Protein AF-A0A401VWS3-F1 (afdb_monomer)

Structure (mmCIF, N/CA/C/O backbone):
data_AF-A0A401VWS3-F1
#
_entry.id   AF-A0A401VWS3-F1
#
loop_
_atom_site.group_PDB
_atom_site.id
_atom_site.type_symbol
_atom_site.label_atom_id
_atom_site.label_alt_id
_atom_site.label_comp_id
_atom_site.label_asym_id
_atom_site.label_entity_id
_atom_site.label_seq_id
_atom_site.pdbx_PDB_ins_code
_atom_site.Cartn_x
_atom_site.Cartn_y
_atom_site.Cartn_z
_a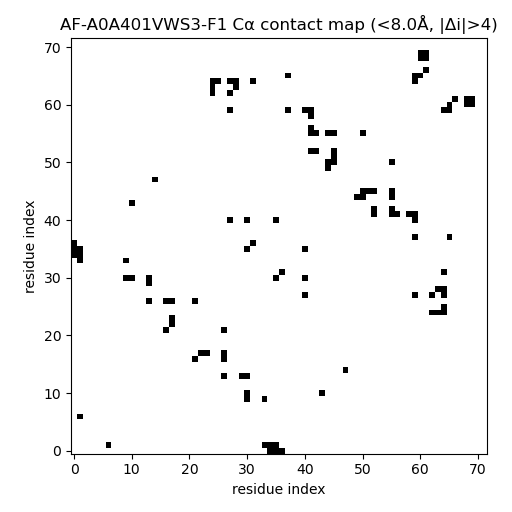tom_site.occupancy
_atom_site.B_iso_or_equiv
_atom_site.auth_seq_id
_atom_site.auth_comp_id
_atom_site.auth_asym_id
_atom_site.auth_atom_id
_atom_site.pdbx_PDB_model_num
ATOM 1 N N . MET A 1 1 ? 6.197 3.861 -15.451 1.00 67.44 1 MET A N 1
ATOM 2 C CA . MET A 1 1 ? 5.756 4.828 -14.430 1.00 67.44 1 MET A CA 1
ATOM 3 C C . MET A 1 1 ? 4.304 5.130 -14.748 1.00 67.44 1 MET A C 1
ATOM 5 O O . MET A 1 1 ? 4.043 5.580 -15.856 1.00 67.44 1 MET A O 1
ATOM 9 N N . ILE A 1 2 ? 3.384 4.743 -13.868 1.00 80.31 2 ILE A N 1
ATOM 10 C CA . ILE A 1 2 ? 1.939 4.898 -14.079 1.00 80.31 2 ILE A CA 1
ATOM 11 C C . ILE A 1 2 ? 1.540 6.375 -14.251 1.00 80.31 2 ILE A C 1
ATOM 13 O O . ILE A 1 2 ? 2.097 7.246 -13.574 1.00 80.31 2 ILE A O 1
ATOM 17 N N . SER A 1 3 ? 0.580 6.660 -15.134 1.00 81.06 3 SER A N 1
ATOM 18 C CA . SER A 1 3 ? 0.063 8.017 -15.344 1.00 81.06 3 SER A CA 1
ATOM 19 C C . SER A 1 3 ? -0.728 8.514 -14.129 1.00 81.06 3 SER A C 1
ATOM 21 O O . SER A 1 3 ? -1.436 7.753 -13.474 1.00 81.06 3 SER A O 1
ATOM 23 N N . GLU A 1 4 ? -0.681 9.818 -13.858 1.00 74.62 4 GLU A N 1
ATOM 24 C CA . GLU A 1 4 ? -1.436 10.466 -12.773 1.00 74.62 4 GLU A CA 1
ATOM 25 C C . GLU A 1 4 ? -2.952 10.147 -12.736 1.00 74.62 4 GLU A C 1
ATOM 27 O O . GLU A 1 4 ? -3.446 9.840 -11.650 1.00 74.62 4 GLU A O 1
ATOM 32 N N . PRO A 1 5 ? -3.696 10.110 -13.866 1.00 80.56 5 PRO A N 1
ATOM 33 C CA . PRO A 1 5 ? -5.110 9.715 -13.850 1.00 80.56 5 PRO A CA 1
ATOM 34 C C . PRO A 1 5 ? -5.346 8.232 -13.522 1.00 80.56 5 PRO A C 1
ATOM 36 O O . PRO A 1 5 ? -6.424 7.874 -13.057 1.00 80.56 5 PRO A O 1
ATOM 39 N N . GLU A 1 6 ? -4.353 7.370 -13.739 1.00 81.69 6 GLU A N 1
ATOM 40 C CA . GLU A 1 6 ? -4.451 5.924 -13.498 1.00 81.69 6 GLU A CA 1
ATOM 41 C C . GLU A 1 6 ? -4.052 5.554 -12.058 1.00 81.69 6 GLU A C 1
ATOM 43 O O . GLU A 1 6 ? -4.327 4.449 -11.591 1.00 81.69 6 GLU A O 1
ATOM 48 N N . ARG A 1 7 ? -3.450 6.493 -11.313 1.00 83.19 7 ARG A N 1
ATOM 49 C CA . ARG A 1 7 ? -3.036 6.286 -9.919 1.00 83.19 7 ARG A CA 1
ATOM 50 C C . ARG A 1 7 ? -4.198 6.204 -8.948 1.00 83.19 7 ARG A C 1
ATOM 52 O O . ARG A 1 7 ? -4.265 5.256 -8.177 1.00 83.19 7 ARG A O 1
ATOM 59 N N . ALA A 1 8 ? -5.102 7.178 -8.991 1.00 85.31 8 ALA A N 1
ATOM 60 C CA . ALA A 1 8 ? -6.244 7.240 -8.083 1.00 85.31 8 ALA A CA 1
ATOM 61 C C . ALA A 1 8 ? -7.121 5.967 -8.11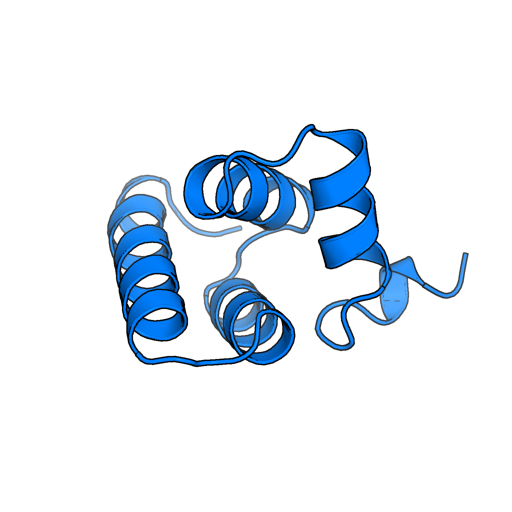1 1.00 85.31 8 ALA A C 1
ATOM 63 O O . ALA A 1 8 ? -7.398 5.437 -7.034 1.00 85.31 8 ALA A O 1
ATOM 64 N N . PRO A 1 9 ? -7.524 5.423 -9.282 1.00 88.69 9 PRO A N 1
ATOM 65 C CA . PRO A 1 9 ? -8.290 4.177 -9.311 1.00 88.69 9 PRO A CA 1
ATOM 66 C C . PRO A 1 9 ? -7.470 2.979 -8.816 1.00 88.69 9 PRO A C 1
ATOM 68 O O . PRO A 1 9 ? -7.994 2.144 -8.088 1.00 88.69 9 PRO A O 1
ATOM 71 N N . ALA A 1 10 ? -6.169 2.920 -9.116 1.00 88.69 10 ALA A N 1
ATOM 72 C CA . ALA A 1 10 ? -5.312 1.844 -8.630 1.00 88.69 10 ALA A CA 1
ATOM 73 C C . ALA A 1 10 ? -5.098 1.882 -7.103 1.00 88.69 10 ALA A C 1
ATOM 75 O O . ALA A 1 10 ? -5.073 0.828 -6.469 1.00 88.69 10 ALA A O 1
ATOM 76 N N . GLU A 1 11 ? -4.979 3.074 -6.507 1.00 87.62 11 GLU A N 1
ATOM 77 C CA . GLU A 1 11 ? -4.937 3.265 -5.051 1.00 87.62 11 GLU A CA 1
ATOM 78 C C . GLU A 1 11 ? -6.274 2.872 -4.395 1.00 87.62 11 GLU A C 1
ATOM 80 O O . GLU A 1 11 ? -6.268 2.259 -3.329 1.00 87.62 11 GLU A O 1
ATOM 85 N N . ALA A 1 12 ? -7.410 3.176 -5.033 1.00 90.50 12 ALA A N 1
ATOM 86 C CA . ALA A 1 12 ? -8.732 2.781 -4.545 1.00 90.50 12 ALA A CA 1
ATOM 87 C C . ALA A 1 12 ? -8.916 1.254 -4.564 1.00 90.50 12 ALA A C 1
ATOM 89 O O . ALA A 1 12 ? -9.271 0.673 -3.543 1.00 90.50 12 ALA A O 1
ATOM 90 N N . GLU A 1 13 ? -8.565 0.589 -5.667 1.00 90.12 13 GLU A N 1
ATOM 91 C CA . GLU A 1 13 ? -8.610 -0.876 -5.759 1.00 90.12 13 GLU A CA 1
ATOM 92 C C . GLU A 1 13 ? -7.676 -1.552 -4.738 1.00 90.12 13 GLU A C 1
ATOM 94 O O . GLU A 1 13 ? -8.000 -2.604 -4.186 1.00 90.12 13 GLU A O 1
ATOM 99 N N . ALA A 1 14 ? -6.511 -0.954 -4.466 1.00 90.75 14 ALA A N 1
ATOM 100 C CA . ALA A 1 14 ? -5.598 -1.412 -3.420 1.00 90.75 14 ALA A CA 1
ATOM 101 C C . ALA A 1 14 ? -6.213 -1.269 -2.017 1.00 90.75 14 ALA A C 1
ATOM 103 O O . ALA A 1 14 ? -6.087 -2.180 -1.196 1.00 90.75 14 ALA A O 1
ATOM 104 N N . ALA A 1 15 ? -6.911 -0.160 -1.753 1.00 90.25 15 ALA A N 1
ATOM 105 C CA . ALA A 1 15 ? -7.640 0.054 -0.506 1.00 90.25 15 ALA A CA 1
ATOM 106 C C . ALA A 1 15 ? -8.768 -0.966 -0.320 1.00 90.25 15 ALA A C 1
ATOM 108 O O . ALA A 1 15 ? -8.903 -1.548 0.755 1.00 90.25 15 ALA A O 1
ATOM 109 N N . GLU A 1 16 ? -9.547 -1.218 -1.372 1.00 92.81 16 GLU A N 1
ATOM 110 C CA . GLU A 1 16 ? -10.620 -2.213 -1.363 1.00 92.81 16 GLU A CA 1
ATOM 111 C C . GLU A 1 16 ? -10.075 -3.628 -1.149 1.00 92.81 16 GLU A C 1
ATOM 113 O O . GLU A 1 16 ? -10.627 -4.390 -0.357 1.00 92.81 16 GLU A O 1
ATOM 118 N N . ALA A 1 17 ? -8.955 -3.972 -1.790 1.00 90.69 17 ALA A N 1
ATOM 119 C CA . ALA A 1 17 ? -8.293 -5.254 -1.582 1.00 90.69 17 ALA A CA 1
ATOM 120 C C . ALA A 1 17 ? -7.855 -5.435 -0.119 1.00 90.69 17 ALA A C 1
ATOM 122 O O . ALA A 1 17 ? -8.146 -6.478 0.467 1.00 90.69 17 ALA A O 1
ATOM 123 N N . LEU A 1 18 ? -7.229 -4.420 0.491 1.00 89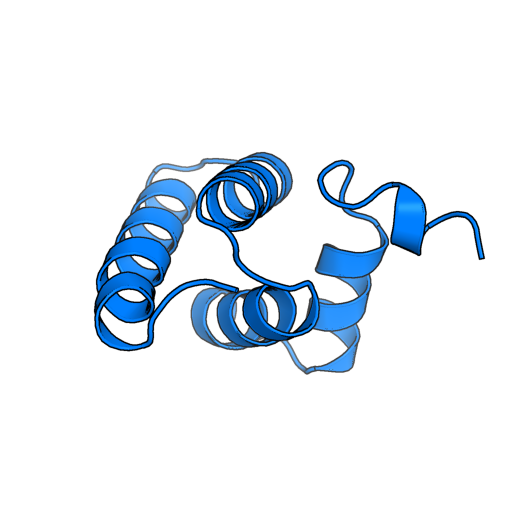.19 18 LEU A N 1
ATOM 124 C CA . LEU A 1 18 ? -6.874 -4.445 1.916 1.00 89.19 18 LEU A CA 1
ATOM 125 C C . LEU A 1 18 ? -8.111 -4.570 2.814 1.00 89.19 18 LEU A C 1
ATOM 127 O O . LEU A 1 18 ? -8.114 -5.379 3.739 1.00 89.19 18 LEU A O 1
ATOM 131 N N . ALA A 1 19 ? -9.178 -3.817 2.531 1.00 89.25 19 ALA A N 1
ATOM 132 C CA . ALA A 1 19 ? -10.431 -3.885 3.286 1.00 89.25 19 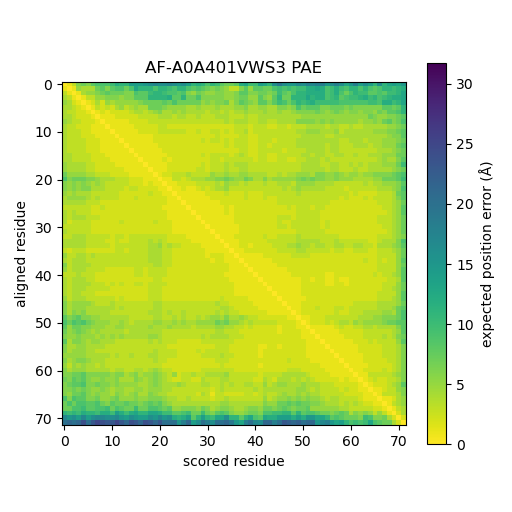ALA A CA 1
ATOM 133 C C . ALA A 1 19 ? -11.106 -5.264 3.180 1.00 89.25 19 ALA A C 1
ATOM 135 O O . ALA A 1 19 ? -11.727 -5.727 4.135 1.00 89.25 19 ALA A O 1
ATOM 136 N N . SER A 1 20 ? -10.939 -5.945 2.044 1.00 91.06 20 SER A N 1
ATOM 137 C CA . SER A 1 20 ? -11.398 -7.319 1.822 1.00 91.06 20 SER A CA 1
ATOM 138 C C . SER A 1 20 ? -10.480 -8.385 2.446 1.00 91.06 20 SER A C 1
ATOM 140 O O . SER A 1 20 ? -10.753 -9.578 2.298 1.00 91.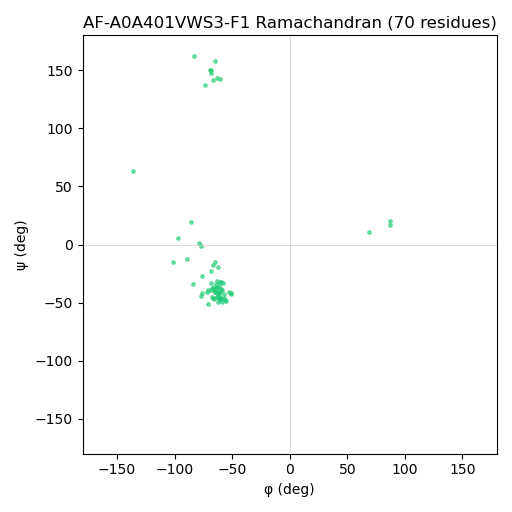06 20 SER A O 1
ATOM 142 N N . GLY A 1 21 ? -9.406 -7.981 3.134 1.00 91.31 21 GLY A N 1
ATOM 143 C CA . GLY A 1 21 ? -8.471 -8.872 3.821 1.00 91.31 21 GLY A CA 1
ATOM 144 C C . GLY A 1 21 ? -7.328 -9.402 2.956 1.00 91.31 21 GLY A C 1
ATOM 145 O O . GLY A 1 21 ? -6.695 -10.383 3.344 1.00 91.31 21 GLY A O 1
ATOM 146 N N . ALA A 1 22 ? -7.052 -8.792 1.798 1.00 92.31 22 ALA A N 1
ATOM 147 C CA . ALA A 1 22 ? -5.843 -9.106 1.045 1.00 92.31 22 ALA A CA 1
ATOM 148 C C . ALA A 1 22 ? -4.597 -8.724 1.854 1.00 92.31 22 ALA A C 1
ATOM 150 O O . ALA A 1 22 ? -4.569 -7.703 2.545 1.00 92.31 22 ALA A O 1
ATOM 151 N N . ASP A 1 23 ? -3.549 -9.531 1.742 1.00 91.75 23 ASP A N 1
ATOM 152 C CA . ASP A 1 23 ? -2.254 -9.211 2.318 1.00 91.75 23 ASP A CA 1
ATOM 153 C C . ASP A 1 23 ? -1.589 -8.035 1.588 1.00 91.75 23 ASP A C 1
ATOM 155 O O . ASP A 1 23 ? -1.782 -7.795 0.392 1.00 91.75 23 ASP A O 1
ATOM 159 N N . MET A 1 24 ? -0.781 -7.285 2.338 1.00 90.19 24 MET A N 1
ATOM 160 C CA . MET A 1 24 ? -0.086 -6.107 1.821 1.00 90.19 24 MET A CA 1
ATOM 161 C C . MET A 1 24 ? 0.860 -6.454 0.663 1.00 90.19 24 MET A C 1
ATOM 163 O O . MET A 1 24 ? 1.030 -5.650 -0.248 1.00 90.19 24 MET A O 1
ATOM 167 N N . ASP A 1 25 ? 1.447 -7.651 0.666 1.00 91.44 25 ASP A N 1
ATOM 168 C CA . ASP A 1 25 ? 2.377 -8.088 -0.376 1.00 91.44 25 ASP A CA 1
ATOM 169 C C . ASP A 1 25 ? 1.670 -8.266 -1.728 1.00 91.44 25 ASP A C 1
ATOM 171 O O . ASP A 1 25 ? 2.099 -7.713 -2.741 1.00 91.44 25 ASP A O 1
ATOM 175 N N . SER A 1 26 ? 0.502 -8.911 -1.722 1.00 92.12 26 SER A N 1
ATOM 176 C CA . SER A 1 26 ? -0.383 -9.029 -2.882 1.00 92.12 26 SER A CA 1
ATOM 177 C C . SER A 1 26 ? -0.822 -7.667 -3.414 1.00 92.12 26 SER A C 1
ATOM 179 O O . SER A 1 26 ? -0.902 -7.460 -4.627 1.00 92.12 26 SER A O 1
ATOM 181 N N . VAL A 1 27 ? -1.106 -6.717 -2.521 1.00 93.25 27 VAL A N 1
ATOM 182 C CA . VAL A 1 27 ? -1.490 -5.349 -2.897 1.00 93.25 27 VAL A CA 1
ATOM 183 C C . VAL A 1 27 ? -0.326 -4.625 -3.570 1.00 93.25 27 VAL A C 1
ATOM 185 O O . VAL A 1 27 ? -0.503 -4.031 -4.635 1.00 93.25 27 VAL A O 1
ATOM 188 N N . LEU A 1 28 ? 0.876 -4.720 -3.002 1.00 93.12 28 LEU A N 1
ATOM 189 C CA . LEU A 1 28 ? 2.091 -4.146 -3.578 1.00 93.12 28 LEU A CA 1
ATOM 190 C C . LEU A 1 28 ? 2.449 -4.777 -4.928 1.00 93.12 28 LEU A C 1
ATOM 192 O O . LEU A 1 28 ? 2.847 -4.049 -5.839 1.00 93.12 28 LEU A O 1
ATOM 196 N N . GLY A 1 29 ? 2.242 -6.087 -5.087 1.00 93.19 29 GLY A N 1
ATOM 197 C CA . GLY A 1 29 ? 2.391 -6.791 -6.362 1.00 93.19 29 GLY A CA 1
ATOM 198 C C . GLY A 1 29 ? 1.462 -6.226 -7.437 1.00 93.19 29 GLY A C 1
ATOM 199 O O . GLY A 1 29 ? 1.920 -5.818 -8.500 1.00 93.19 29 GLY A O 1
ATOM 200 N N . ARG A 1 30 ? 0.170 -6.064 -7.122 1.00 91.69 30 ARG A N 1
ATOM 201 C CA . ARG A 1 30 ? -0.807 -5.458 -8.048 1.00 91.69 30 ARG A CA 1
ATOM 202 C C . ARG A 1 30 ? -0.440 -4.027 -8.436 1.00 91.69 30 ARG A C 1
ATOM 204 O O . ARG A 1 30 ? -0.602 -3.645 -9.593 1.00 91.69 30 ARG A O 1
ATOM 211 N N . LEU A 1 31 ? 0.040 -3.224 -7.486 1.00 91.56 31 LEU A N 1
ATOM 212 C CA . LEU A 1 31 ? 0.490 -1.858 -7.766 1.00 91.56 31 LEU A CA 1
ATOM 213 C C . LEU A 1 31 ? 1.725 -1.858 -8.682 1.00 91.56 31 LEU A C 1
ATOM 215 O O . LEU A 1 31 ? 1.785 -1.065 -9.624 1.00 91.56 31 LEU A O 1
ATOM 219 N N . ARG A 1 32 ? 2.678 -2.774 -8.465 1.00 92.12 32 ARG A N 1
ATOM 220 C CA . ARG A 1 32 ? 3.848 -2.950 -9.338 1.00 92.12 32 ARG A CA 1
ATOM 221 C C . ARG A 1 32 ? 3.443 -3.317 -10.765 1.00 92.12 32 ARG A C 1
ATOM 223 O O . ARG A 1 32 ? 3.928 -2.672 -11.691 1.00 92.12 32 ARG A O 1
ATOM 230 N N . ASP A 1 33 ? 2.534 -4.275 -10.945 1.00 90.88 33 ASP A N 1
ATOM 231 C CA . ASP A 1 33 ? 2.011 -4.664 -12.267 1.00 90.88 33 ASP A CA 1
ATOM 232 C C . ASP A 1 33 ? 1.330 -3.494 -12.996 1.00 90.88 33 ASP A C 1
ATOM 234 O O . ASP A 1 33 ? 1.434 -3.361 -14.214 1.00 90.88 33 ASP A O 1
ATOM 238 N N . LYS A 1 34 ? 0.699 -2.580 -12.248 1.00 89.25 34 LYS A N 1
ATOM 239 C CA . LYS A 1 34 ? 0.127 -1.333 -12.785 1.00 89.25 34 LYS A CA 1
ATOM 240 C C . LYS A 1 34 ? 1.175 -0.249 -13.078 1.00 89.25 34 LYS A C 1
ATOM 242 O O . LYS A 1 34 ? 0.836 0.827 -13.563 1.00 89.25 34 LYS A O 1
ATOM 247 N N . GLY A 1 35 ? 2.455 -0.504 -12.807 1.00 91.56 35 GLY A N 1
ATOM 248 C CA . GLY A 1 35 ? 3.562 0.400 -13.111 1.00 91.56 35 GLY A CA 1
ATOM 249 C C . GLY A 1 35 ? 3.862 1.438 -12.028 1.00 91.56 35 GLY A C 1
ATOM 250 O O . GLY A 1 35 ? 4.494 2.462 -12.335 1.00 91.56 35 GLY A O 1
ATOM 251 N N . PHE A 1 36 ? 3.419 1.206 -10.787 1.00 92.88 36 PHE A N 1
ATOM 252 C CA . PHE A 1 36 ? 3.838 2.005 -9.635 1.00 92.88 36 PHE A CA 1
ATOM 253 C C . PHE A 1 36 ? 5.324 1.798 -9.352 1.00 92.88 36 PHE A C 1
ATOM 255 O O . PHE A 1 36 ? 5.847 0.689 -9.433 1.00 92.88 36 PHE A O 1
ATOM 262 N N . SER A 1 37 ? 6.000 2.881 -8.980 1.00 92.12 37 SER A N 1
ATOM 263 C CA . SER A 1 37 ? 7.377 2.825 -8.491 1.00 92.12 37 SER A CA 1
ATOM 264 C C . SER A 1 37 ? 7.387 2.482 -6.993 1.00 92.12 37 SER A C 1
ATOM 266 O O . SER A 1 37 ? 6.395 2.748 -6.310 1.00 92.12 37 SER A O 1
ATOM 268 N N . PRO A 1 38 ? 8.517 2.036 -6.415 1.00 91.62 38 PRO A N 1
ATOM 269 C CA . PRO A 1 38 ? 8.626 1.812 -4.971 1.00 91.62 38 PRO A CA 1
ATOM 270 C C . PRO A 1 38 ? 8.207 3.024 -4.135 1.00 91.62 38 PRO A C 1
ATOM 272 O O . PRO A 1 38 ? 7.487 2.895 -3.153 1.00 91.62 38 PRO A O 1
ATOM 275 N N . MET A 1 39 ? 8.596 4.231 -4.559 1.00 91.62 39 MET A N 1
ATOM 276 C CA . MET A 1 39 ? 8.212 5.470 -3.879 1.00 91.62 39 MET A CA 1
ATOM 277 C C . MET A 1 39 ? 6.698 5.724 -3.927 1.00 91.62 39 MET A C 1
ATOM 279 O O . MET A 1 39 ? 6.136 6.259 -2.972 1.00 91.62 39 MET A O 1
ATOM 283 N N . ASP A 1 40 ? 6.032 5.324 -5.010 1.00 91.94 40 ASP A N 1
ATOM 284 C CA . ASP A 1 40 ? 4.582 5.459 -5.144 1.00 91.94 40 ASP A CA 1
ATOM 285 C C . ASP A 1 40 ? 3.867 4.471 -4.227 1.00 91.94 40 ASP A C 1
ATOM 287 O O . ASP A 1 40 ? 2.929 4.849 -3.531 1.00 91.94 40 ASP A O 1
ATOM 291 N N . CYS A 1 41 ? 4.382 3.243 -4.143 1.00 92.44 41 CYS A N 1
ATOM 292 C CA . CYS A 1 41 ? 3.915 2.244 -3.193 1.00 92.44 41 CYS A CA 1
ATOM 293 C C . CYS A 1 41 ? 4.103 2.695 -1.740 1.00 92.44 41 CYS A C 1
ATOM 295 O O . CYS A 1 41 ? 3.183 2.552 -0.946 1.00 92.44 41 CYS A O 1
ATOM 297 N N . ILE A 1 42 ? 5.238 3.309 -1.383 1.00 93.62 42 ILE A N 1
ATOM 298 C CA . ILE A 1 42 ? 5.461 3.841 -0.026 1.00 93.62 42 ILE A CA 1
ATOM 299 C C . ILE A 1 42 ? 4.406 4.901 0.308 1.00 93.62 42 ILE A C 1
ATOM 301 O O . ILE A 1 42 ? 3.802 4.860 1.378 1.00 93.62 42 ILE A O 1
ATOM 305 N N . ARG A 1 43 ? 4.139 5.829 -0.621 1.00 92.19 43 ARG A N 1
ATOM 306 C CA . ARG A 1 43 ? 3.098 6.854 -0.445 1.00 92.19 43 ARG A CA 1
ATOM 307 C C . ARG A 1 43 ? 1.705 6.237 -0.317 1.00 92.19 43 ARG A C 1
ATOM 309 O O . ARG A 1 43 ? 0.933 6.694 0.523 1.00 92.19 43 ARG A O 1
ATOM 316 N N . ALA A 1 44 ? 1.397 5.216 -1.114 1.00 91.00 44 ALA A N 1
ATOM 317 C CA . ALA A 1 44 ? 0.135 4.492 -1.030 1.00 91.00 44 ALA A CA 1
ATOM 318 C C . ALA A 1 44 ? -0.010 3.803 0.335 1.00 91.00 44 ALA A C 1
ATOM 320 O O . ALA A 1 44 ? -0.999 4.029 1.019 1.00 91.00 44 ALA A O 1
ATOM 321 N N . VAL A 1 45 ? 1.00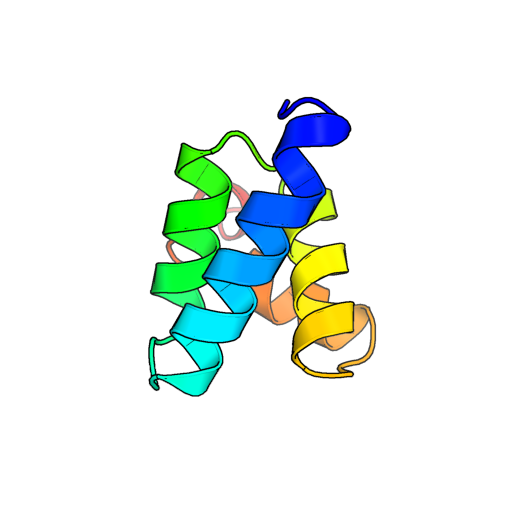4 3.063 0.797 1.00 92.06 45 VAL A N 1
ATOM 322 C CA . VAL A 1 45 ? 0.999 2.400 2.113 1.00 92.06 45 VAL A CA 1
ATOM 323 C C . VAL A 1 45 ? 0.777 3.412 3.238 1.00 92.06 45 VAL A C 1
ATOM 325 O O . VAL A 1 45 ? -0.097 3.194 4.069 1.00 92.06 45 VAL A O 1
ATOM 328 N N . MET A 1 46 ? 1.470 4.557 3.228 1.00 94.12 46 MET A N 1
ATOM 329 C CA . MET A 1 46 ? 1.250 5.617 4.225 1.00 94.12 46 MET A CA 1
ATOM 330 C C . MET A 1 46 ? -0.204 6.104 4.261 1.00 94.12 46 MET A C 1
ATOM 332 O O . MET A 1 46 ? -0.756 6.301 5.341 1.00 94.12 46 MET A O 1
ATOM 336 N N . LYS A 1 47 ? -0.833 6.301 3.094 1.00 89.81 47 LYS A N 1
ATOM 337 C CA . LYS A 1 47 ? -2.242 6.717 3.012 1.00 89.81 47 LYS A CA 1
ATOM 338 C C . LYS A 1 47 ? -3.198 5.619 3.482 1.00 89.81 47 LYS A C 1
ATOM 340 O O . LYS A 1 47 ? -4.194 5.930 4.123 1.00 89.81 47 LYS A O 1
ATOM 345 N N . LEU A 1 48 ? -2.907 4.365 3.140 1.00 87.50 48 LEU A N 1
ATOM 346 C CA . LEU A 1 48 ? -3.776 3.216 3.388 1.00 87.50 48 LEU A CA 1
ATOM 347 C C . LEU A 1 48 ? -3.752 2.772 4.854 1.00 87.50 48 LEU A C 1
ATOM 349 O O . LEU A 1 48 ? -4.798 2.459 5.413 1.00 87.50 48 LEU A O 1
ATOM 353 N N . THR A 1 49 ? -2.575 2.748 5.482 1.00 87.50 49 THR A N 1
ATOM 354 C CA . THR A 1 49 ? -2.405 2.255 6.859 1.00 87.50 49 THR A CA 1
ATOM 355 C C . THR A 1 49 ? -2.305 3.372 7.894 1.00 87.50 49 THR A C 1
ATOM 357 O O . THR A 1 49 ? -2.394 3.104 9.090 1.00 87.50 49 THR A O 1
ATOM 360 N N . GLY A 1 50 ? -2.077 4.619 7.468 1.00 90.50 50 GLY A N 1
ATOM 361 C CA . GLY A 1 50 ? -1.736 5.722 8.370 1.00 90.50 50 GLY A CA 1
ATOM 362 C C . GLY A 1 50 ? -0.346 5.584 9.007 1.00 90.50 50 GLY A C 1
ATOM 363 O O . GLY A 1 50 ? -0.025 6.317 9.944 1.00 90.50 50 GLY A O 1
ATOM 364 N N . SER A 1 51 ? 0.479 4.646 8.527 1.00 91.12 51 SER A N 1
ATOM 365 C CA . SER A 1 51 ? 1.817 4.393 9.063 1.00 91.12 51 SER A CA 1
ATOM 366 C C . SER A 1 51 ? 2.783 5.551 8.773 1.00 91.12 51 SER A C 1
ATOM 368 O O . SER A 1 51 ? 2.698 6.202 7.725 1.00 91.12 51 SER A O 1
ATOM 370 N N . PRO A 1 52 ? 3.776 5.785 9.652 1.00 94.00 52 PRO A N 1
ATOM 371 C CA . PRO A 1 52 ? 4.850 6.729 9.374 1.00 94.00 52 PRO A CA 1
ATOM 372 C C . PRO A 1 52 ? 5.705 6.264 8.187 1.00 94.00 52 PRO A C 1
ATOM 374 O O . PRO A 1 52 ? 5.805 5.071 7.895 1.00 94.00 52 PRO A O 1
ATOM 377 N N . LEU A 1 53 ? 6.397 7.213 7.548 1.00 93.00 53 LEU A N 1
ATOM 378 C CA . LEU A 1 53 ? 7.238 6.963 6.370 1.00 93.00 53 LEU A CA 1
ATOM 379 C C . LEU A 1 53 ? 8.225 5.805 6.573 1.00 93.00 53 LEU A C 1
ATOM 381 O O . LEU A 1 53 ? 8.392 4.985 5.675 1.00 93.00 53 LEU A O 1
ATOM 385 N N . SER A 1 54 ? 8.863 5.715 7.741 1.00 92.94 54 SER A N 1
ATOM 386 C CA . SER A 1 54 ? 9.839 4.659 8.039 1.00 92.94 54 SER A CA 1
ATOM 387 C C . SER A 1 54 ? 9.222 3.261 8.019 1.00 92.94 54 SER A C 1
ATOM 389 O O . SER A 1 54 ? 9.856 2.312 7.568 1.00 92.94 54 SER A O 1
ATOM 391 N N . ASP A 1 55 ? 7.986 3.136 8.496 1.00 92.88 55 ASP A N 1
ATOM 392 C CA . ASP A 1 55 ? 7.268 1.867 8.567 1.00 92.88 55 ASP A CA 1
ATOM 393 C C . ASP A 1 55 ? 6.744 1.472 7.181 1.00 92.88 55 ASP A C 1
ATOM 395 O O . ASP A 1 55 ? 7.010 0.371 6.708 1.00 92.88 55 ASP A O 1
ATOM 399 N N . ALA A 1 56 ? 6.167 2.428 6.445 1.00 93.69 56 ALA A N 1
ATOM 400 C CA . ALA A 1 56 ? 5.781 2.228 5.049 1.00 93.69 56 ALA A CA 1
ATOM 401 C C . ALA A 1 56 ? 6.978 1.866 4.150 1.00 93.69 56 ALA A C 1
ATOM 403 O O . ALA A 1 56 ? 6.877 1.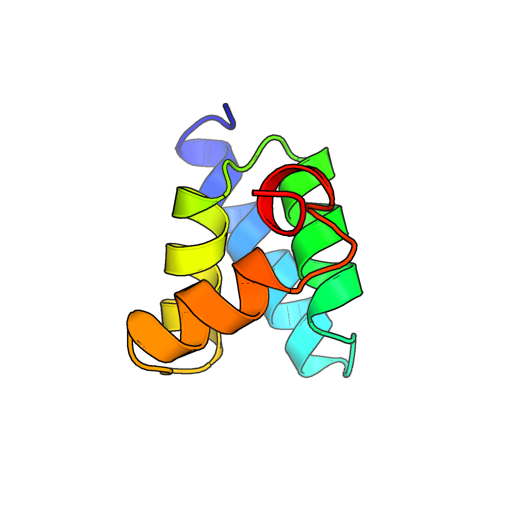001 3.282 1.00 93.69 56 ALA A O 1
ATOM 404 N N . THR A 1 57 ? 8.138 2.486 4.386 1.00 93.62 57 THR A N 1
ATOM 405 C CA . THR A 1 57 ? 9.381 2.157 3.676 1.00 93.62 57 THR A CA 1
ATOM 406 C C . THR A 1 57 ? 9.809 0.727 3.971 1.00 93.62 57 THR A C 1
ATOM 408 O O . THR A 1 57 ? 10.139 0.002 3.040 1.00 93.62 57 THR A O 1
ATOM 411 N N . ARG A 1 58 ? 9.764 0.294 5.237 1.00 92.50 58 ARG A N 1
ATOM 412 C CA . ARG A 1 58 ? 10.070 -1.093 5.616 1.00 92.50 58 ARG A CA 1
ATOM 413 C C . ARG A 1 58 ? 9.130 -2.084 4.943 1.00 92.50 58 ARG A C 1
ATOM 415 O O . ARG A 1 58 ? 9.607 -3.059 4.378 1.00 92.50 58 ARG A O 1
ATOM 422 N N . VAL A 1 59 ? 7.828 -1.812 4.961 1.00 92.38 59 VAL A N 1
ATOM 423 C CA . VAL A 1 59 ? 6.812 -2.660 4.323 1.00 92.38 59 VAL A CA 1
ATOM 424 C C . VAL A 1 59 ? 7.123 -2.873 2.842 1.00 92.38 59 VAL A C 1
ATOM 426 O O . VAL A 1 59 ? 7.146 -4.009 2.384 1.00 92.38 59 VAL A O 1
ATOM 429 N N . VAL A 1 60 ? 7.424 -1.803 2.100 1.00 92.44 60 VAL A N 1
ATOM 430 C CA . VAL A 1 60 ? 7.754 -1.909 0.669 1.00 92.44 60 VAL A CA 1
ATOM 431 C C . VAL A 1 60 ? 9.119 -2.562 0.441 1.00 92.44 60 VAL A C 1
ATOM 433 O O . VAL A 1 60 ? 9.265 -3.355 -0.482 1.00 92.44 60 VAL A O 1
ATOM 436 N N . HIS A 1 61 ? 10.110 -2.256 1.277 1.00 91.06 61 HIS A N 1
ATOM 437 C CA . HIS A 1 61 ? 11.479 -2.761 1.147 1.00 91.06 61 HIS A CA 1
ATOM 438 C C . HIS A 1 61 ? 11.606 -4.267 1.421 1.00 91.06 61 HIS A C 1
ATOM 440 O O . HIS A 1 61 ? 12.444 -4.926 0.813 1.00 91.06 61 HIS A O 1
ATOM 446 N N . PHE A 1 62 ? 10.783 -4.803 2.326 1.00 89.38 62 PHE A N 1
ATOM 447 C CA . PHE A 1 62 ? 10.727 -6.233 2.646 1.00 89.38 62 PHE A CA 1
ATOM 448 C C . PHE A 1 62 ? 9.614 -6.978 1.900 1.00 89.38 62 PHE A C 1
ATOM 450 O O . PHE A 1 62 ? 9.377 -8.153 2.176 1.00 89.38 62 PHE A O 1
ATOM 457 N N . SER A 1 63 ? 8.913 -6.312 0.984 1.00 89.06 63 SER A N 1
ATOM 458 C CA . SER A 1 63 ? 7.884 -6.959 0.181 1.00 89.06 63 SER A CA 1
ATOM 459 C C . SER A 1 63 ? 8.519 -7.855 -0.878 1.00 89.06 63 SER A C 1
ATOM 461 O O . SER A 1 63 ? 9.438 -7.443 -1.588 1.00 89.06 63 SER A O 1
ATOM 463 N N . SER A 1 64 ? 7.962 -9.053 -1.058 1.00 88.69 64 SER A N 1
ATOM 464 C CA . SER A 1 64 ? 8.334 -9.960 -2.151 1.00 88.69 64 SER A CA 1
ATOM 465 C C . SER A 1 64 ? 7.970 -9.378 -3.518 1.00 88.69 64 SER A C 1
ATOM 467 O O . SER A 1 64 ? 8.487 -9.826 -4.540 1.00 88.69 64 SER A O 1
ATOM 469 N N . ALA A 1 65 ? 7.130 -8.338 -3.552 1.00 88.81 65 ALA A N 1
ATOM 470 C CA . ALA A 1 65 ? 6.875 -7.552 -4.747 1.00 88.81 65 ALA A CA 1
ATOM 471 C C . ALA A 1 65 ? 8.105 -6.760 -5.214 1.00 88.81 65 ALA A C 1
ATOM 473 O O . ALA A 1 65 ? 8.116 -6.350 -6.367 1.00 88.81 65 ALA A O 1
ATOM 474 N N . TRP A 1 66 ? 9.131 -6.547 -4.382 1.00 87.62 66 TRP A N 1
ATOM 475 C CA . TRP A 1 66 ? 10.328 -5.770 -4.725 1.00 87.62 66 TRP A CA 1
ATOM 476 C C . TRP A 1 66 ? 11.623 -6.455 -4.254 1.00 87.62 66 TRP A C 1
ATOM 478 O O . TRP A 1 66 ? 12.356 -5.883 -3.443 1.00 87.62 66 TRP A O 1
ATOM 488 N N . PRO A 1 67 ? 11.950 -7.655 -4.773 1.00 85.81 67 PRO A N 1
ATOM 489 C CA . PRO A 1 67 ? 13.154 -8.383 -4.367 1.00 85.81 67 PRO A CA 1
ATOM 490 C C . PRO A 1 67 ? 14.430 -7.564 -4.607 1.00 85.81 67 PRO A C 1
ATOM 492 O O . PRO A 1 67 ? 15.347 -7.590 -3.791 1.00 85.81 67 PRO A O 1
ATOM 495 N N . GLU A 1 68 ? 14.446 -6.734 -5.656 1.00 85.69 68 GLU A N 1
ATOM 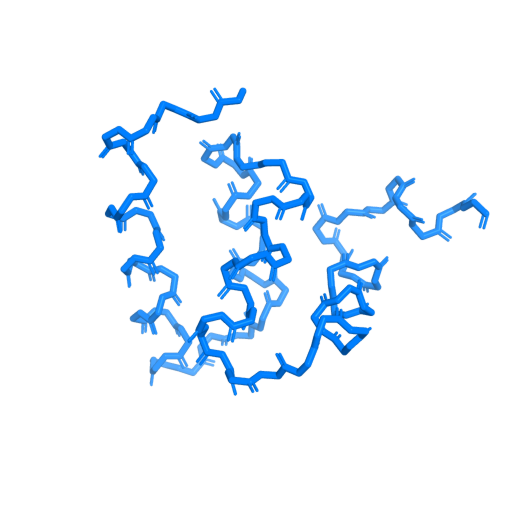496 C CA . GLU A 1 68 ? 15.573 -5.854 -5.975 1.00 85.69 68 GLU A CA 1
ATOM 497 C C . GLU A 1 68 ? 15.886 -4.800 -4.896 1.00 85.69 68 GLU A C 1
ATOM 499 O O . GLU A 1 68 ? 16.977 -4.227 -4.890 1.00 85.69 68 GLU A O 1
ATOM 504 N N . LEU A 1 69 ? 14.935 -4.499 -4.003 1.00 82.62 69 LEU A N 1
AT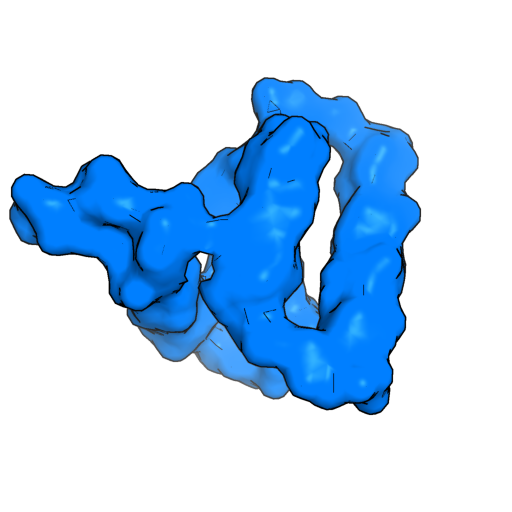OM 505 C CA . LEU A 1 69 ? 15.148 -3.568 -2.897 1.00 82.62 69 LEU A CA 1
ATOM 506 C C . LEU A 1 69 ? 15.794 -4.260 -1.701 1.00 82.62 69 LEU A C 1
ATOM 508 O O . LEU A 1 69 ? 16.579 -3.620 -1.010 1.00 82.62 69 LEU A O 1
ATOM 512 N N . THR A 1 70 ? 15.477 -5.535 -1.474 1.00 74.38 70 THR A N 1
ATOM 513 C CA . THR A 1 70 ? 15.938 -6.310 -0.318 1.00 74.38 70 THR A CA 1
ATOM 514 C C . THR A 1 70 ? 17.402 -6.752 -0.444 1.00 74.38 70 THR A C 1
ATOM 516 O O . THR A 1 70 ? 18.074 -6.928 0.566 1.00 74.38 70 THR A O 1
ATOM 519 N N . GLU A 1 71 ? 17.925 -6.916 -1.662 1.00 63.38 71 GLU A N 1
ATOM 520 C CA . GLU A 1 71 ? 19.275 -7.454 -1.922 1.00 63.38 71 GLU A CA 1
ATOM 521 C C . GLU A 1 71 ? 20.423 -6.412 -1.876 1.00 63.38 71 GLU A C 1
ATOM 523 O O . GLU A 1 71 ? 21.497 -6.663 -2.427 1.00 63.38 71 GLU A O 1
ATOM 528 N N . ARG A 1 72 ? 20.236 -5.240 -1.246 1.00 51.91 72 ARG A N 1
ATOM 529 C CA . ARG A 1 72 ? 21.268 -4.181 -1.151 1.00 51.91 72 ARG A CA 1
ATOM 530 C C . ARG A 1 72 ? 21.911 -4.032 0.219 1.00 51.91 72 ARG A C 1
ATOM 532 O O . ARG A 1 72 ? 21.192 -4.093 1.236 1.00 51.91 72 ARG A O 1
#

Sequence (72 aa):
MISEPERAPAEAEAAEALASGADMDSVLGRLRDKGFSPMDCIRAVMKLTGSPLSDATRVVHFSSAWPELTER

Radius of gyration: 11.19 Å; Cα contacts (8 Å, |Δi|>4): 62; chains: 1; bounding box: 33×20×25 Å

pLDDT: mean 88.44, std 7.19, range [51.91, 94.12]

Organism: Streptomyces paromomycinus (NCBI:txid92743)

Secondary structure (DSSP, 8-state):
---HHHHHHHHHHHHHHHHTT--HHHHHHHHHHTT--HHHHHHHHHHHH---HHHHHHHHHT-TT-HHHHT-

Foldseek 3Di:
DADPVLLVVLLVVLLVCVVVPHDLLVSLLSCVVNPDDLVSQLVSCCVNVVDDSVVSNVSSQPRPSCVVSVPD

Nearest PDB structures (foldseek):
  6s6r-assembly1_A  TM=5.966E-01  e=3.233E-01  Trypanosoma brucei brucei
  5oml-assembly1_A  TM=5.669E-01  e=4.269E-01  Trypanosoma brucei brucei
  6zfw-assembly1_A  TM=5.830E-01  e=7.041E-01  Trypanosoma cruzi
  5n8v-assembly4_F  TM=5.482E-01  e=7.869E-01  Trypanosoma brucei brucei

Solvent-accessible surface area (backbone atoms only — not comparable to full-atom values): 4045 Å² total; per-residue (Å²): 116,54,54,77,86,58,44,62,59,51,54,48,54,39,48,51,39,45,74,74,66,48,56,69,47,62,40,49,36,53,41,43,75,62,29,46,47,73,70,52,50,25,54,48,44,25,70,72,70,68,43,56,70,73,55,20,43,48,56,51,37,72,21,81,62,32,56,85,59,57,80,112

Mean predicted aligned error: 3.85 Å